Protein AF-A0A0C9TG93-F1 (afdb_monomer)

InterPro domains:
  IPR046521 Protein of unknown function DUF6698 [PF20414] (61-147)

Structure (mmCIF, N/CA/C/O backbone):
data_AF-A0A0C9TG93-F1
#
_entry.id   AF-A0A0C9TG93-F1
#
loop_
_atom_site.group_PDB
_atom_site.id
_atom_site.type_symbol
_atom_site.label_atom_id
_atom_site.label_alt_id
_atom_site.label_comp_id
_atom_site.label_asym_id
_atom_site.label_entity_id
_atom_site.label_seq_id
_atom_site.pdbx_PDB_ins_code
_atom_site.Cartn_x
_atom_site.Cartn_y
_atom_site.Cartn_z
_atom_site.occupancy
_atom_site.B_iso_or_equiv
_atom_site.auth_seq_id
_atom_site.auth_comp_id
_atom_site.auth_asym_id
_atom_site.auth_atom_id
_atom_site.pdbx_PDB_model_num
ATOM 1 N N . PHE A 1 1 ? -18.442 17.884 7.152 1.00 35.19 1 PHE A N 1
ATOM 2 C CA . PHE A 1 1 ? -18.216 16.438 6.933 1.00 35.19 1 PHE A CA 1
ATOM 3 C C . PHE A 1 1 ? -17.082 16.178 5.933 1.00 35.19 1 PHE A C 1
ATOM 5 O O . PHE A 1 1 ? -16.094 15.572 6.327 1.00 35.19 1 PHE A O 1
ATOM 12 N N . ASN A 1 2 ? -17.144 16.711 4.703 1.00 36.78 2 ASN A N 1
ATOM 13 C CA . ASN A 1 2 ? -16.094 16.512 3.683 1.00 36.78 2 ASN A CA 1
ATOM 14 C C . ASN A 1 2 ? -14.692 16.977 4.119 1.00 36.78 2 ASN A C 1
ATOM 16 O O . ASN A 1 2 ? -13.732 16.240 3.947 1.00 36.78 2 ASN A O 1
ATOM 20 N N . GLN A 1 3 ? -14.568 18.139 4.769 1.00 36.69 3 GLN A N 1
ATOM 21 C CA . GLN A 1 3 ? -13.265 18.643 5.225 1.00 36.69 3 GLN A CA 1
ATOM 22 C C . GLN A 1 3 ? -12.633 17.761 6.318 1.00 36.69 3 GLN A C 1
ATOM 24 O O . GLN A 1 3 ? -11.463 17.415 6.225 1.00 36.69 3 GLN A O 1
ATOM 29 N N . ALA A 1 4 ? -13.422 17.313 7.301 1.00 36.19 4 ALA A N 1
ATOM 30 C CA . ALA A 1 4 ? -12.947 16.432 8.371 1.00 36.19 4 ALA A CA 1
ATOM 31 C C . ALA A 1 4 ? -12.520 15.045 7.852 1.00 36.19 4 ALA A C 1
ATOM 33 O O . ALA A 1 4 ? -11.539 14.484 8.333 1.00 36.19 4 ALA A O 1
ATOM 34 N N . SER A 1 5 ? -13.225 14.509 6.847 1.00 51.47 5 SER A N 1
ATOM 35 C CA . SER A 1 5 ? -12.868 13.243 6.193 1.00 51.47 5 SER A CA 1
ATOM 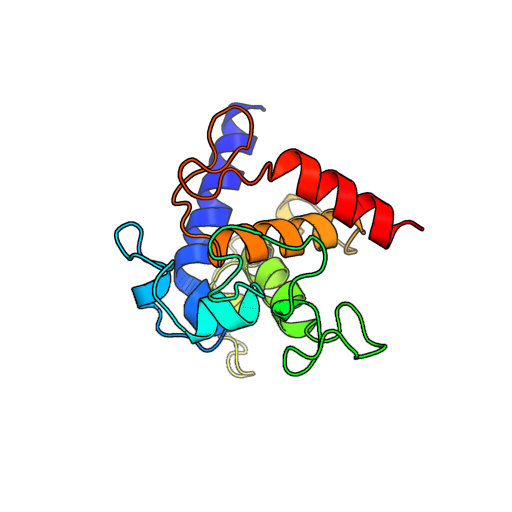36 C C . SER A 1 5 ? -11.566 13.360 5.389 1.00 51.47 5 SER A C 1
ATOM 38 O O . SER A 1 5 ? -10.692 12.500 5.509 1.00 51.47 5 SER A O 1
ATOM 40 N N . THR A 1 6 ? -11.383 14.458 4.647 1.00 59.22 6 THR A N 1
ATOM 41 C CA . THR A 1 6 ? -10.137 14.741 3.917 1.00 59.22 6 THR A CA 1
ATOM 42 C C . THR A 1 6 ? -8.954 14.941 4.866 1.00 59.22 6 THR A C 1
ATOM 44 O O . THR A 1 6 ? -7.895 14.356 4.646 1.00 59.22 6 THR A O 1
ATOM 47 N N . SER A 1 7 ? -9.135 15.693 5.957 1.00 58.53 7 SER A N 1
ATOM 48 C CA . SER A 1 7 ? -8.095 15.886 6.975 1.00 58.53 7 SER A CA 1
ATOM 49 C C . SER A 1 7 ? -7.714 14.575 7.665 1.00 58.53 7 SER A C 1
ATOM 51 O O . SER A 1 7 ? 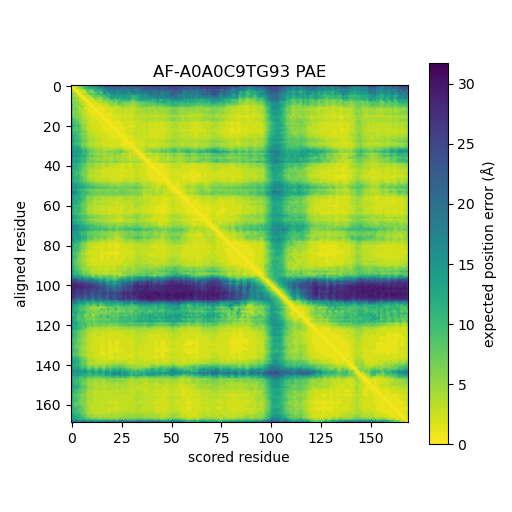-6.530 14.283 7.783 1.00 58.53 7 SER A O 1
ATOM 53 N N . ALA A 1 8 ? -8.688 13.739 8.045 1.00 62.06 8 ALA A N 1
ATOM 54 C CA . ALA A 1 8 ? -8.413 12.432 8.645 1.00 62.06 8 ALA A CA 1
ATOM 55 C C . ALA A 1 8 ? -7.649 11.500 7.687 1.00 62.06 8 ALA A C 1
ATOM 57 O O . ALA A 1 8 ? -6.714 10.821 8.104 1.00 62.06 8 ALA A O 1
ATOM 58 N N . ARG A 1 9 ? -7.996 11.504 6.392 1.00 73.69 9 ARG A N 1
ATOM 59 C CA . ARG A 1 9 ? -7.271 10.740 5.366 1.00 73.69 9 ARG A CA 1
ATOM 60 C C . ARG A 1 9 ? -5.811 11.186 5.252 1.00 73.69 9 ARG A C 1
ATOM 62 O O . ARG A 1 9 ? -4.933 10.330 5.209 1.00 73.69 9 ARG A O 1
ATOM 69 N N . ALA A 1 10 ? -5.554 12.494 5.222 1.00 77.19 10 ALA A N 1
ATOM 70 C CA . ALA A 1 10 ? -4.195 13.032 5.175 1.00 77.19 10 ALA A CA 1
ATOM 71 C C . ALA A 1 10 ? -3.393 12.654 6.433 1.00 77.19 10 ALA A C 1
ATOM 73 O O . ALA A 1 10 ? -2.261 12.190 6.327 1.00 77.19 10 ALA A O 1
ATOM 74 N N . THR A 1 11 ? -4.002 12.751 7.620 1.00 81.50 11 THR A N 1
ATOM 75 C CA . THR A 1 11 ? -3.367 12.335 8.882 1.00 81.50 11 THR A CA 1
ATOM 76 C C . THR A 1 11 ? -3.001 10.850 8.890 1.00 81.50 11 THR A C 1
ATOM 78 O O . THR A 1 11 ? -1.908 10.494 9.331 1.00 81.50 11 THR A O 1
ATOM 81 N N . ILE A 1 12 ? -3.883 9.980 8.388 1.00 85.50 12 ILE A N 1
ATOM 82 C CA . ILE A 1 12 ? -3.618 8.537 8.299 1.00 85.50 12 ILE A CA 1
ATOM 83 C C . ILE A 1 12 ? -2.464 8.248 7.338 1.00 85.50 12 ILE A C 1
ATOM 85 O O . ILE A 1 12 ? -1.590 7.457 7.674 1.00 85.50 12 ILE A O 1
ATOM 89 N N . LEU A 1 13 ? -2.430 8.888 6.167 1.00 84.88 13 LEU A N 1
ATOM 90 C CA . LEU A 1 13 ? -1.343 8.686 5.207 1.00 84.88 13 LEU A CA 1
ATOM 91 C C . LEU A 1 13 ? 0.001 9.163 5.764 1.00 84.88 13 LEU A C 1
ATOM 93 O O . LEU A 1 13 ? 0.965 8.409 5.696 1.00 84.88 13 LEU A O 1
ATOM 97 N N . ASN A 1 14 ? 0.054 10.335 6.402 1.00 85.19 14 ASN A N 1
ATOM 98 C CA . ASN A 1 14 ? 1.276 10.819 7.055 1.00 85.19 14 ASN A CA 1
ATOM 99 C C . ASN A 1 14 ? 1.744 9.860 8.157 1.00 85.19 14 ASN A C 1
ATOM 101 O O . ASN A 1 14 ? 2.912 9.501 8.214 1.00 85.19 14 ASN A O 1
ATOM 105 N N . THR A 1 15 ? 0.812 9.361 8.974 1.00 86.31 15 THR A N 1
ATOM 106 C CA . THR A 1 15 ? 1.120 8.346 9.994 1.00 86.31 15 THR A CA 1
ATOM 107 C C . THR A 1 15 ? 1.740 7.093 9.378 1.00 86.31 15 THR A C 1
ATOM 109 O O . THR A 1 15 ? 2.617 6.477 9.977 1.00 86.31 15 THR A O 1
ATOM 112 N N . LEU A 1 16 ? 1.261 6.687 8.201 1.00 89.88 16 LEU A N 1
ATOM 113 C CA . LEU A 1 16 ? 1.768 5.516 7.499 1.00 89.88 16 LEU A CA 1
ATOM 114 C C . LEU A 1 16 ? 3.151 5.757 6.889 1.00 89.88 16 LEU A C 1
ATOM 116 O O . LEU A 1 16 ? 3.960 4.837 6.959 1.00 89.88 16 LEU A O 1
ATOM 120 N N . HIS A 1 17 ? 3.447 6.960 6.380 1.00 88.31 17 HIS A N 1
ATOM 121 C CA . HIS A 1 17 ? 4.798 7.330 5.931 1.00 88.31 17 HIS A CA 1
ATOM 122 C C . HIS A 1 17 ? 5.838 7.058 7.027 1.00 88.31 17 HIS A C 1
ATOM 124 O O . HIS A 1 17 ? 6.811 6.349 6.776 1.00 88.31 17 HIS A O 1
ATOM 130 N N . ASP A 1 18 ? 5.566 7.485 8.263 1.00 87.50 18 ASP A N 1
ATOM 131 C CA . ASP A 1 18 ? 6.498 7.351 9.395 1.00 87.50 18 ASP A CA 1
ATOM 132 C C . ASP A 1 18 ? 6.808 5.896 9.791 1.00 87.50 18 ASP A C 1
ATOM 134 O O . ASP A 1 18 ? 7.811 5.610 10.452 1.00 87.50 18 ASP A O 1
ATOM 138 N N . VAL A 1 19 ? 5.925 4.952 9.450 1.00 91.56 19 VAL A N 1
ATOM 139 C CA . VAL A 1 19 ? 6.043 3.551 9.884 1.00 91.56 19 VAL A CA 1
ATOM 140 C C . VAL A 1 19 ? 6.240 2.566 8.743 1.00 91.56 19 VAL A C 1
ATOM 142 O O . VAL A 1 19 ? 6.501 1.395 9.021 1.00 91.56 19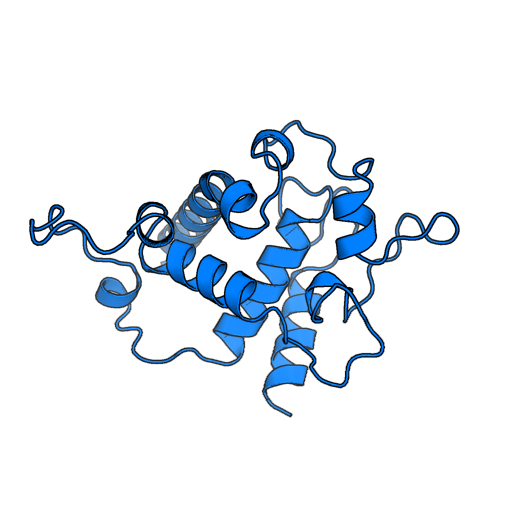 VAL A O 1
ATOM 145 N N . MET A 1 20 ? 6.146 2.994 7.482 1.00 91.88 20 MET A N 1
ATOM 146 C CA . MET A 1 20 ? 6.120 2.066 6.352 1.00 91.88 20 MET A CA 1
ATOM 147 C C . MET A 1 20 ? 7.417 1.264 6.220 1.00 91.88 20 MET A C 1
ATOM 149 O O . MET A 1 20 ? 7.357 0.047 6.045 1.00 91.88 20 MET A O 1
ATOM 153 N N . GLY A 1 21 ? 8.574 1.898 6.439 1.00 93.06 21 GLY A N 1
ATOM 154 C CA . GLY A 1 21 ? 9.862 1.194 6.481 1.00 93.06 21 GLY A CA 1
ATOM 155 C C . GLY A 1 21 ? 9.875 0.061 7.510 1.00 93.06 21 GLY A C 1
ATOM 156 O O . GLY A 1 21 ? 10.251 -1.066 7.203 1.00 93.06 21 GLY A O 1
ATOM 157 N N . LYS A 1 22 ? 9.319 0.294 8.707 1.00 92.62 22 LYS A N 1
ATOM 158 C CA . LYS A 1 22 ? 9.197 -0.742 9.751 1.00 92.62 22 LYS A CA 1
ATOM 159 C C . LYS A 1 22 ? 8.192 -1.835 9.389 1.00 92.62 22 LYS A C 1
ATOM 161 O O . LYS A 1 22 ? 8.368 -2.987 9.781 1.00 92.62 22 LYS A O 1
ATOM 166 N N . ILE A 1 23 ? 7.109 -1.483 8.698 1.00 93.62 23 ILE A N 1
ATOM 167 C CA . ILE A 1 23 ? 6.088 -2.445 8.268 1.00 93.62 23 ILE A CA 1
ATOM 168 C C . ILE A 1 23 ? 6.662 -3.401 7.220 1.00 93.62 23 ILE A C 1
ATOM 170 O O . ILE A 1 23 ? 6.409 -4.603 7.318 1.00 93.62 23 ILE A O 1
ATOM 174 N N . LEU A 1 24 ? 7.424 -2.868 6.262 1.00 92.75 24 LEU A N 1
ATOM 175 C CA . LEU A 1 24 ? 7.978 -3.606 5.127 1.00 92.75 24 LEU A CA 1
ATOM 176 C C . LEU A 1 24 ? 9.376 -4.182 5.381 1.00 92.75 24 LEU A C 1
ATOM 178 O O . LEU A 1 24 ? 9.837 -4.989 4.585 1.00 92.75 24 LEU A O 1
ATOM 182 N N . GLY A 1 25 ? 10.036 -3.802 6.478 1.00 92.38 25 GLY A N 1
ATOM 183 C CA . GLY A 1 25 ? 11.422 -4.196 6.742 1.00 92.38 25 GLY A CA 1
ATOM 184 C C . GLY A 1 25 ? 12.421 -3.530 5.791 1.00 92.38 25 GLY A C 1
ATOM 185 O O . GLY A 1 25 ? 13.474 -4.095 5.527 1.00 92.38 25 GLY A O 1
ATOM 186 N N . LEU A 1 26 ? 12.078 -2.349 5.273 1.00 93.06 26 LEU A N 1
ATOM 187 C CA . LEU A 1 26 ? 12.887 -1.564 4.343 1.00 93.06 26 LEU A CA 1
ATOM 188 C C . LEU A 1 26 ? 13.441 -0.308 5.038 1.00 93.06 26 LEU A C 1
ATOM 190 O O . LEU A 1 26 ? 12.847 0.154 6.022 1.00 93.06 26 LEU A O 1
ATOM 194 N N . PRO A 1 27 ? 14.542 0.277 4.533 1.00 91.88 27 PRO A N 1
ATOM 195 C CA . PRO A 1 27 ? 15.025 1.576 4.988 1.00 91.88 27 PRO A CA 1
ATOM 196 C C . PRO A 1 27 ? 13.905 2.623 5.003 1.00 91.88 27 PRO A C 1
ATOM 198 O O . PRO A 1 27 ? 13.155 2.770 4.038 1.00 91.88 27 PRO A O 1
ATOM 201 N N . GLY A 1 28 ? 13.767 3.343 6.121 1.00 88.62 28 GLY A N 1
ATOM 202 C CA . GLY A 1 28 ? 12.722 4.361 6.287 1.00 88.62 28 GLY A CA 1
ATOM 203 C C . GLY A 1 28 ? 12.827 5.492 5.261 1.00 88.62 28 GLY A C 1
ATOM 204 O O . GLY A 1 28 ? 11.800 5.968 4.785 1.00 88.62 28 GLY A O 1
ATOM 205 N N . GLU A 1 29 ? 14.057 5.827 4.862 1.00 89.75 29 GLU A N 1
ATOM 206 C CA . GLU A 1 29 ? 14.388 6.827 3.837 1.00 89.75 29 GLU A CA 1
ATOM 207 C C . GLU A 1 29 ? 13.679 6.571 2.498 1.00 89.75 29 GLU A C 1
ATOM 209 O O . GLU A 1 29 ? 13.337 7.514 1.793 1.00 89.75 29 GLU A O 1
ATOM 214 N N . TYR A 1 30 ? 13.354 5.310 2.174 1.00 90.44 30 TYR A N 1
ATOM 215 C CA . TYR A 1 30 ? 12.644 4.975 0.936 1.00 90.44 30 TYR A CA 1
ATOM 216 C C . TYR A 1 30 ? 11.245 5.594 0.870 1.00 90.44 30 TYR A C 1
ATOM 218 O O . TYR A 1 30 ? 10.692 5.736 -0.217 1.00 90.44 30 TYR A O 1
ATOM 226 N N . PHE A 1 31 ? 10.653 5.945 2.012 1.00 88.06 31 PHE A N 1
ATOM 227 C CA . PHE A 1 31 ? 9.289 6.469 2.109 1.00 88.06 31 PHE A CA 1
ATOM 228 C C . PHE A 1 31 ? 9.243 7.976 2.377 1.00 88.06 31 PHE A C 1
ATOM 230 O O . PHE A 1 31 ? 8.162 8.516 2.626 1.00 88.06 31 PHE A O 1
ATOM 237 N N . GLU A 1 32 ? 10.387 8.656 2.306 1.00 84.38 32 GLU A N 1
ATOM 238 C CA . GLU A 1 32 ? 10.456 10.115 2.321 1.00 84.38 32 GLU A CA 1
ATOM 239 C C . GLU A 1 32 ? 9.927 10.697 1.002 1.00 84.38 32 GLU A C 1
ATOM 241 O O . GLU A 1 32 ? 10.044 10.093 -0.065 1.00 84.38 32 GLU A O 1
ATOM 246 N N . THR A 1 33 ? 9.321 11.885 1.062 1.00 76.12 33 THR A N 1
ATOM 247 C CA . THR A 1 33 ? 8.604 12.496 -0.072 1.00 76.12 33 THR A CA 1
ATOM 248 C C . THR A 1 33 ? 9.479 12.708 -1.310 1.00 76.12 33 THR A C 1
ATOM 250 O O . THR A 1 33 ? 8.978 12.643 -2.428 1.00 76.12 33 THR A O 1
ATOM 253 N N . GLU A 1 34 ? 10.774 12.960 -1.131 1.00 78.31 34 GLU A N 1
ATOM 254 C CA . GLU A 1 34 ? 11.710 13.258 -2.224 1.00 78.31 34 GLU A CA 1
ATOM 255 C C . GLU A 1 34 ? 12.482 12.020 -2.706 1.00 78.31 34 GLU A C 1
ATOM 257 O O . GLU A 1 34 ? 13.241 12.092 -3.674 1.00 78.31 34 GLU A O 1
ATOM 262 N N . TYR A 1 35 ? 12.277 10.864 -2.068 1.00 83.56 35 TYR A N 1
ATOM 263 C CA . TYR A 1 35 ? 13.017 9.656 -2.393 1.00 83.56 35 TYR A CA 1
ATOM 264 C C . TYR A 1 35 ? 12.448 8.950 -3.630 1.00 83.56 35 TYR A C 1
ATOM 266 O O . TYR A 1 35 ? 11.274 8.564 -3.686 1.00 83.56 35 TYR A O 1
ATOM 274 N N . SER A 1 36 ? 13.305 8.705 -4.625 1.00 81.25 36 SER A N 1
ATOM 275 C CA . SER A 1 36 ? 12.927 7.922 -5.803 1.00 81.25 36 SER A CA 1
ATOM 276 C C . SER A 1 36 ? 12.931 6.423 -5.495 1.00 81.25 36 SER A C 1
ATOM 278 O O . SER A 1 36 ? 13.971 5.762 -5.459 1.00 81.25 36 SER A O 1
ATOM 280 N N . ARG A 1 37 ? 11.730 5.870 -5.299 1.00 87.00 37 ARG A N 1
ATOM 281 C CA . ARG A 1 37 ? 11.496 4.431 -5.076 1.00 87.00 37 ARG A CA 1
ATOM 282 C C . ARG A 1 37 ? 11.616 3.583 -6.349 1.00 87.00 37 ARG A C 1
ATOM 284 O O . ARG A 1 37 ? 11.826 2.379 -6.255 1.00 87.00 37 ARG A O 1
ATOM 291 N N . GLU A 1 38 ? 11.506 4.191 -7.535 1.00 84.69 38 GLU A N 1
ATOM 292 C CA . GLU A 1 38 ? 11.443 3.486 -8.834 1.00 84.69 38 GLU A CA 1
ATOM 293 C C . GLU A 1 38 ? 12.716 2.680 -9.153 1.00 84.69 38 GLU A C 1
ATOM 295 O O . GLU A 1 38 ? 12.658 1.665 -9.859 1.00 84.69 38 GLU A O 1
ATOM 300 N N . SER A 1 39 ? 13.863 3.121 -8.631 1.00 83.50 39 SER A N 1
ATOM 301 C CA . SER A 1 39 ? 15.169 2.493 -8.843 1.00 83.50 39 SER A CA 1
ATOM 302 C C . SER A 1 39 ? 15.504 1.394 -7.834 1.00 83.50 39 SER A C 1
ATOM 304 O O . SER A 1 39 ? 16.470 0.668 -8.061 1.00 83.50 39 SER A O 1
ATOM 306 N N . GLN A 1 40 ? 14.734 1.235 -6.752 1.00 91.62 40 GLN A N 1
ATOM 307 C CA . GLN A 1 40 ? 15.084 0.302 -5.679 1.00 91.62 40 GLN A CA 1
ATOM 308 C C . GLN A 1 40 ? 14.778 -1.147 -6.083 1.00 91.62 40 GLN A C 1
ATOM 310 O O . GLN A 1 40 ? 13.606 -1.467 -6.313 1.00 91.62 40 GLN A O 1
ATOM 315 N N . PRO A 1 41 ? 15.783 -2.044 -6.155 1.00 91.50 41 PRO A N 1
ATOM 316 C CA . PRO A 1 41 ? 15.581 -3.422 -6.606 1.00 91.50 41 PRO A CA 1
ATOM 317 C C . PRO A 1 41 ? 14.524 -4.171 -5.789 1.00 91.50 41 PRO A C 1
ATOM 319 O O . PRO A 1 41 ? 13.654 -4.821 -6.369 1.00 91.50 41 PRO A O 1
ATOM 322 N N . ASP A 1 42 ? 14.538 -4.003 -4.466 1.00 92.81 42 ASP A N 1
ATOM 323 C CA . ASP A 1 42 ? 13.607 -4.681 -3.559 1.00 92.81 42 ASP A CA 1
ATOM 324 C C . ASP A 1 42 ? 12.161 -4.231 -3.798 1.00 92.81 42 ASP A C 1
ATOM 326 O O . ASP A 1 42 ? 11.250 -5.052 -3.889 1.00 92.81 42 ASP A O 1
ATOM 330 N N . ILE A 1 43 ? 11.94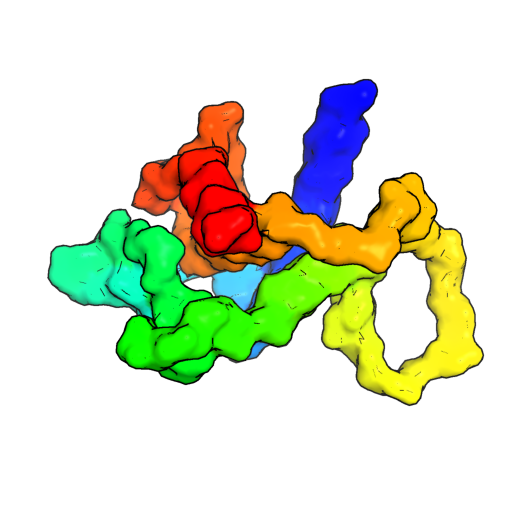1 -2.925 -3.991 1.00 93.81 43 ILE A N 1
ATOM 331 C CA . ILE A 1 43 ? 10.612 -2.367 -4.287 1.00 93.81 43 ILE A CA 1
ATOM 332 C C . ILE A 1 43 ? 10.122 -2.844 -5.658 1.00 93.81 43 ILE A C 1
ATOM 334 O O . ILE A 1 43 ? 8.957 -3.220 -5.810 1.00 93.81 43 ILE A O 1
ATOM 338 N N . ARG A 1 44 ? 11.008 -2.878 -6.660 1.00 93.88 44 ARG A N 1
ATOM 339 C CA . ARG A 1 44 ? 10.681 -3.393 -7.997 1.00 93.88 44 ARG A CA 1
ATOM 340 C C . ARG A 1 44 ? 10.282 -4.865 -7.941 1.00 93.88 44 ARG A C 1
ATOM 342 O O . ARG A 1 44 ? 9.283 -5.231 -8.558 1.00 93.88 44 ARG A O 1
ATOM 349 N N . ALA A 1 45 ? 10.997 -5.680 -7.164 1.00 94.00 45 ALA A N 1
ATOM 350 C CA . ALA A 1 45 ? 10.659 -7.082 -6.940 1.00 94.00 45 ALA A CA 1
ATOM 351 C C . ALA A 1 45 ? 9.295 -7.229 -6.248 1.00 94.00 45 ALA A C 1
ATOM 353 O O . ALA A 1 45 ? 8.445 -7.979 -6.723 1.00 94.00 45 ALA A O 1
ATOM 354 N N . MET A 1 46 ? 9.031 -6.444 -5.197 1.00 95.62 46 MET A N 1
ATOM 355 C CA . MET A 1 46 ? 7.736 -6.425 -4.504 1.00 95.62 46 MET A CA 1
ATOM 356 C C . MET A 1 46 ? 6.571 -6.060 -5.431 1.00 95.62 46 MET A C 1
ATOM 358 O O . MET A 1 46 ? 5.471 -6.591 -5.271 1.00 95.62 46 MET A O 1
ATOM 362 N N . LEU A 1 47 ? 6.801 -5.176 -6.406 1.00 94.94 47 LEU A N 1
ATOM 363 C CA . LEU A 1 47 ? 5.808 -4.752 -7.395 1.00 94.94 47 LEU A CA 1
ATOM 364 C C . LEU A 1 47 ? 5.715 -5.662 -8.626 1.00 94.94 47 LEU A C 1
ATOM 366 O O . LEU A 1 47 ? 4.756 -5.539 -9.385 1.00 94.94 47 LEU A O 1
ATOM 370 N N . GLY A 1 48 ? 6.662 -6.582 -8.828 1.00 93.56 48 GLY A N 1
ATOM 371 C CA . GLY A 1 48 ? 6.717 -7.430 -10.023 1.00 93.56 48 GLY A CA 1
ATOM 372 C C . GLY A 1 48 ? 7.136 -6.666 -11.279 1.00 93.56 48 GLY A C 1
ATOM 373 O O . GLY A 1 48 ? 6.755 -7.038 -12.386 1.00 93.56 48 GLY A O 1
ATOM 374 N N . ILE A 1 49 ? 7.895 -5.583 -11.107 1.00 92.62 49 ILE A N 1
ATOM 375 C CA . ILE A 1 49 ? 8.413 -4.773 -12.205 1.00 92.62 49 ILE A CA 1
ATOM 376 C C . ILE A 1 49 ? 9.661 -5.451 -12.769 1.00 92.62 49 ILE A C 1
ATOM 378 O O . ILE A 1 49 ? 10.663 -5.612 -12.071 1.00 92.62 49 ILE A O 1
ATOM 382 N N . THR A 1 50 ? 9.631 -5.784 -14.057 1.00 88.44 50 THR A N 1
ATOM 383 C CA . THR A 1 50 ? 10.778 -6.367 -14.765 1.00 88.44 50 THR A CA 1
ATOM 384 C C . THR A 1 50 ? 11.520 -5.315 -15.590 1.00 88.44 50 THR A C 1
ATOM 386 O O . THR A 1 50 ? 11.066 -4.179 -15.746 1.00 88.44 50 THR A O 1
ATOM 389 N N . ILE A 1 51 ? 12.696 -5.675 -16.108 1.00 86.62 51 ILE A N 1
ATOM 390 C CA . ILE A 1 51 ? 13.458 -4.821 -17.037 1.00 86.62 51 ILE A CA 1
ATOM 391 C C . ILE A 1 51 ? 12.671 -4.614 -18.340 1.00 86.62 51 ILE A C 1
ATOM 393 O O . ILE A 1 51 ? 12.666 -3.519 -18.890 1.00 86.62 51 ILE A O 1
ATOM 397 N N . GLU A 1 52 ? 11.963 -5.649 -18.791 1.00 87.25 52 GLU A N 1
ATOM 398 C CA . GLU A 1 52 ? 11.131 -5.632 -20.000 1.00 87.25 52 GLU A CA 1
ATOM 399 C C . GLU A 1 52 ? 9.882 -4.757 -19.835 1.00 87.25 52 GLU A C 1
ATOM 401 O O . GLU A 1 52 ? 9.444 -4.102 -20.778 1.00 87.25 52 GLU A O 1
ATOM 406 N N . HIS A 1 53 ? 9.324 -4.717 -18.622 1.00 86.69 53 HIS A N 1
ATOM 407 C CA . HIS A 1 53 ? 8.075 -4.023 -18.319 1.00 86.69 53 HIS A CA 1
ATOM 408 C C . HIS A 1 53 ? 8.244 -3.060 -17.130 1.00 86.69 53 HIS A C 1
ATOM 410 O O . HIS A 1 53 ? 7.606 -3.232 -16.088 1.00 86.69 53 HIS A O 1
ATOM 416 N N . PRO A 1 54 ? 9.075 -2.006 -17.264 1.00 85.12 54 PRO A N 1
ATOM 417 C CA . PRO A 1 54 ? 9.516 -1.175 -16.141 1.00 85.12 54 PRO A CA 1
ATOM 418 C C . PRO A 1 54 ? 8.407 -0.316 -15.516 1.00 85.12 54 PRO A C 1
ATOM 420 O O . PRO A 1 54 ? 8.609 0.251 -14.446 1.00 85.12 54 PRO A O 1
ATOM 423 N N . ARG A 1 55 ? 7.250 -0.195 -16.180 1.00 85.62 55 ARG A N 1
ATOM 424 C CA . ARG A 1 55 ? 6.102 0.623 -15.750 1.00 85.62 55 ARG A CA 1
ATOM 425 C C . ARG A 1 55 ? 4.781 -0.143 -15.758 1.00 85.62 55 ARG A C 1
ATOM 427 O O . ARG A 1 55 ? 3.712 0.464 -15.766 1.00 85.62 55 ARG A O 1
ATOM 434 N N . THR A 1 56 ? 4.847 -1.470 -15.762 1.00 89.94 56 THR A N 1
ATOM 435 C CA . THR A 1 56 ? 3.656 -2.313 -15.685 1.00 89.94 56 THR A CA 1
ATOM 436 C C . THR A 1 56 ? 3.470 -2.778 -14.253 1.00 89.94 56 THR A C 1
ATOM 438 O O . THR A 1 56 ? 4.305 -3.485 -13.702 1.00 89.94 56 THR A O 1
ATOM 441 N N . TYR A 1 57 ? 2.344 -2.386 -13.663 1.00 92.38 57 TYR A N 1
ATOM 442 C CA . TYR A 1 57 ? 1.980 -2.736 -12.295 1.00 92.38 57 TYR A CA 1
ATOM 443 C C . TYR A 1 57 ? 0.881 -3.807 -12.339 1.00 92.38 57 TYR A C 1
ATOM 445 O O . TYR A 1 57 ? -0.270 -3.482 -12.663 1.00 92.38 57 TYR A O 1
ATOM 453 N N . PRO A 1 58 ? 1.190 -5.088 -12.082 1.00 93.75 58 PRO A N 1
ATOM 454 C CA . PRO A 1 58 ? 0.187 -6.146 -12.066 1.00 93.75 58 PRO A CA 1
ATOM 455 C C . PRO A 1 58 ? -0.858 -5.903 -10.970 1.00 93.75 58 PRO A C 1
ATOM 457 O O . PRO A 1 58 ? -0.572 -5.318 -9.927 1.00 93.75 58 PRO A O 1
ATOM 460 N N . LEU A 1 59 ? -2.094 -6.362 -11.203 1.00 93.81 59 LEU A N 1
ATOM 461 C CA . LEU A 1 59 ? -3.144 -6.298 -10.179 1.00 93.81 59 LEU A CA 1
ATOM 462 C C . LEU A 1 59 ? -2.760 -7.131 -8.952 1.00 93.81 59 LEU A C 1
ATOM 464 O O . LEU A 1 59 ? -2.913 -6.681 -7.826 1.00 93.81 59 LEU A O 1
ATOM 468 N N . LEU A 1 60 ? -2.255 -8.342 -9.175 1.00 94.00 60 LEU A N 1
ATOM 469 C CA . LEU A 1 60 ? -1.770 -9.218 -8.117 1.00 94.00 60 LEU A CA 1
ATOM 470 C C . LEU A 1 60 ? -0.245 -9.144 -8.078 1.00 94.00 60 LEU A C 1
ATOM 472 O O . LEU A 1 60 ? 0.438 -9.995 -8.641 1.00 94.00 60 LEU A O 1
ATOM 476 N N . PHE A 1 61 ? 0.277 -8.078 -7.477 1.00 95.00 61 PHE A N 1
ATOM 477 C CA . PHE A 1 61 ? 1.717 -7.859 -7.365 1.00 95.00 61 PHE A CA 1
ATOM 478 C C . PHE A 1 61 ? 2.361 -8.805 -6.330 1.00 95.00 61 PHE A C 1
ATOM 480 O O . PHE A 1 61 ? 1.690 -9.190 -5.365 1.00 95.00 61 PHE A O 1
ATOM 487 N N . PRO A 1 62 ? 3.643 -9.186 -6.505 1.00 95.94 62 PRO A N 1
ATOM 488 C CA . PRO A 1 62 ? 4.330 -10.190 -5.687 1.00 95.94 62 PRO A CA 1
ATOM 489 C C . PRO A 1 62 ? 4.221 -9.995 -4.176 1.00 95.94 62 PRO A C 1
ATOM 491 O O . PRO A 1 62 ? 4.047 -10.969 -3.456 1.00 95.94 62 PRO A O 1
ATOM 494 N N . MET A 1 63 ? 4.224 -8.755 -3.677 1.00 95.25 63 MET A N 1
ATOM 495 C CA . MET A 1 63 ? 4.108 -8.475 -2.237 1.00 95.25 63 MET A CA 1
ATOM 496 C C . MET A 1 63 ? 2.825 -9.026 -1.589 1.00 95.25 63 MET A C 1
ATOM 498 O O . MET A 1 63 ? 2.754 -9.159 -0.366 1.00 95.25 63 MET A O 1
ATOM 502 N N . LEU A 1 64 ? 1.804 -9.365 -2.378 1.00 94.25 64 LEU A N 1
ATOM 503 C CA . LEU A 1 64 ? 0.589 -10.012 -1.883 1.00 94.25 64 LEU A CA 1
ATOM 504 C C . LEU A 1 64 ? 0.778 -11.504 -1.581 1.00 94.25 64 LEU A C 1
ATOM 506 O O . LEU A 1 64 ? -0.090 -12.097 -0.943 1.00 94.25 64 LEU A O 1
ATOM 510 N N . TYR A 1 65 ? 1.889 -12.106 -1.992 1.00 94.38 65 TYR A N 1
ATOM 511 C CA . TYR A 1 65 ? 2.173 -13.527 -1.845 1.00 94.38 65 TYR A CA 1
ATOM 512 C C . TYR A 1 65 ? 3.342 -13.771 -0.886 1.00 94.38 65 TYR A C 1
ATOM 514 O O . TYR A 1 65 ? 4.275 -12.964 -0.849 1.00 94.38 65 TYR A O 1
ATOM 522 N N . PRO A 1 66 ? 3.328 -14.885 -0.130 1.00 91.38 66 PRO A N 1
ATOM 523 C CA . PRO A 1 66 ? 4.481 -15.317 0.653 1.00 91.38 66 PRO A CA 1
ATOM 524 C C . PRO A 1 66 ? 5.745 -15.323 -0.196 1.00 91.38 66 PRO A C 1
ATOM 526 O O . PRO A 1 66 ? 5.707 -15.791 -1.332 1.00 91.38 66 PRO A O 1
ATOM 529 N N . ASP A 1 67 ? 6.831 -14.783 0.353 1.00 90.19 67 ASP A N 1
ATOM 530 C CA . ASP A 1 67 ? 8.161 -14.815 -0.268 1.00 90.19 67 ASP A CA 1
ATOM 531 C C . ASP A 1 67 ? 8.214 -14.217 -1.688 1.00 90.19 67 ASP A C 1
ATOM 533 O O . ASP A 1 67 ? 9.122 -14.511 -2.459 1.00 90.19 67 ASP A O 1
ATOM 537 N N . LEU A 1 68 ? 7.242 -13.359 -2.031 1.00 92.31 68 LEU A N 1
ATOM 538 C CA . LEU A 1 68 ? 7.060 -12.769 -3.362 1.00 92.31 68 LEU A CA 1
ATOM 539 C C . LEU A 1 68 ? 6.760 -13.801 -4.471 1.00 92.31 68 LEU A C 1
ATOM 541 O O . LEU A 1 68 ? 6.833 -13.479 -5.658 1.00 92.31 68 LEU A O 1
ATOM 545 N N . ASP A 1 69 ? 6.373 -15.026 -4.107 1.00 91.62 69 ASP A N 1
ATOM 546 C CA . ASP A 1 69 ? 6.076 -16.099 -5.053 1.00 91.62 69 ASP A CA 1
ATOM 547 C C . ASP A 1 69 ? 4.633 -16.020 -5.573 1.00 91.62 69 ASP A C 1
ATOM 549 O O . ASP A 1 69 ? 3.684 -16.493 -4.944 1.00 91.62 69 ASP A O 1
ATOM 553 N N . VAL A 1 70 ? 4.468 -15.467 -6.777 1.00 88.25 70 VAL A N 1
ATOM 554 C CA . VAL A 1 70 ? 3.170 -15.371 -7.470 1.00 88.25 70 VAL A CA 1
ATOM 555 C C . VAL A 1 70 ? 2.594 -16.755 -7.830 1.00 88.25 70 VAL A C 1
ATOM 557 O O . VAL A 1 70 ? 1.392 -16.876 -8.060 1.00 88.25 70 VAL A O 1
ATOM 560 N N . GLY A 1 71 ? 3.411 -17.817 -7.843 1.00 86.19 71 GLY A N 1
ATOM 561 C CA . GLY A 1 71 ? 2.960 -19.202 -8.012 1.00 86.19 71 GLY A CA 1
ATOM 562 C C . GLY A 1 71 ? 2.294 -19.796 -6.764 1.00 86.19 71 GLY A C 1
ATOM 563 O O . GLY A 1 71 ? 1.646 -20.847 -6.838 1.00 86.19 71 GLY A O 1
ATOM 564 N N . SER A 1 72 ? 2.406 -19.125 -5.616 1.00 87.50 72 SER A N 1
ATOM 565 C CA . SER A 1 72 ? 1.826 -19.576 -4.358 1.00 87.50 72 SER A CA 1
ATOM 566 C C . SER A 1 72 ? 0.298 -19.580 -4.403 1.00 87.50 72 SER A C 1
ATOM 568 O O . SER A 1 72 ? -0.354 -18.591 -4.736 1.00 87.50 72 SER A O 1
ATOM 570 N N . LYS A 1 73 ? -0.311 -20.676 -3.933 1.00 86.00 73 LYS A N 1
ATOM 571 C CA . LYS A 1 73 ? -1.776 -20.775 -3.762 1.00 86.00 73 LYS A CA 1
ATOM 572 C C . LYS A 1 73 ? -2.320 -19.857 -2.657 1.00 86.00 73 LYS A C 1
ATOM 574 O O . LYS A 1 73 ? -3.531 -19.786 -2.464 1.00 86.00 73 LYS A O 1
ATOM 579 N N . LYS A 1 74 ? -1.444 -19.190 -1.897 1.00 87.06 74 LYS A N 1
ATOM 580 C CA . LYS A 1 74 ? -1.795 -18.335 -0.756 1.00 87.06 74 LYS A CA 1
ATOM 581 C C . LYS A 1 74 ? -1.772 -16.861 -1.155 1.00 87.06 74 LYS A C 1
ATOM 583 O O . LYS A 1 74 ? -0.914 -16.104 -0.701 1.00 87.06 74 LYS A O 1
ATOM 588 N N . LEU A 1 75 ? -2.735 -16.445 -1.975 1.00 85.75 75 LEU A N 1
ATOM 589 C CA . LEU A 1 75 ? -2.978 -15.021 -2.206 1.00 85.75 75 LEU A CA 1
ATOM 590 C C . LEU A 1 75 ? -3.289 -14.328 -0.863 1.00 85.75 75 LEU A C 1
ATOM 592 O O . LEU A 1 75 ? -4.054 -14.848 -0.055 1.00 85.75 75 LEU A O 1
ATOM 596 N N . PHE A 1 76 ? -2.672 -13.169 -0.624 1.00 86.31 76 PHE A N 1
ATOM 597 C CA . PHE A 1 76 ? -2.660 -12.448 0.660 1.00 86.31 76 PHE A CA 1
ATOM 598 C C . PHE A 1 76 ? -1.922 -13.168 1.796 1.00 86.31 76 PHE A C 1
ATOM 600 O O . PHE A 1 76 ? -2.141 -12.867 2.968 1.00 86.31 76 PHE A O 1
ATOM 607 N N . GLY A 1 77 ? -1.013 -14.093 1.477 1.00 82.88 77 GLY A N 1
ATOM 608 C CA . GLY A 1 77 ? -0.234 -14.810 2.484 1.00 82.88 77 GLY A CA 1
ATOM 609 C C . GLY A 1 77 ? 0.719 -13.921 3.298 1.00 82.88 77 GLY A C 1
ATOM 610 O O . GLY A 1 77 ? 1.012 -14.267 4.439 1.00 82.88 77 GLY A O 1
ATOM 611 N N . ASN A 1 78 ? 1.083 -12.732 2.796 1.00 86.25 78 ASN A N 1
ATOM 612 C CA . ASN A 1 78 ? 1.754 -11.663 3.560 1.00 86.25 78 ASN A CA 1
ATOM 613 C C . ASN A 1 78 ? 0.763 -10.808 4.378 1.00 86.25 78 ASN A C 1
ATOM 615 O O . ASN A 1 78 ? 0.867 -9.578 4.455 1.00 86.25 78 ASN A O 1
ATOM 619 N N . TRP A 1 79 ? -0.236 -11.448 4.987 1.00 89.56 79 TRP A N 1
ATOM 620 C CA . TRP A 1 79 ? -1.331 -10.778 5.694 1.00 89.56 79 TRP A CA 1
ATOM 621 C C . TRP A 1 79 ? -0.845 -9.871 6.834 1.00 89.56 79 TRP A C 1
ATOM 623 O O . TRP A 1 79 ? -1.506 -8.883 7.153 1.00 89.56 79 TRP A O 1
ATOM 633 N N . GLN A 1 80 ? 0.317 -10.160 7.434 1.00 92.12 80 GLN A N 1
ATOM 634 C CA . GLN A 1 80 ? 0.893 -9.378 8.528 1.00 92.12 80 GLN A CA 1
ATOM 635 C C . GLN A 1 80 ? 1.192 -7.938 8.103 1.00 92.12 80 GLN A C 1
ATOM 637 O O . GLN A 1 80 ? 1.029 -7.023 8.908 1.00 92.12 80 GLN A O 1
ATOM 642 N N . VAL A 1 81 ? 1.599 -7.718 6.849 1.00 93.81 81 VAL A N 1
ATOM 643 C CA . VAL A 1 81 ? 1.849 -6.374 6.307 1.00 93.81 81 VAL A CA 1
ATOM 644 C C . VAL A 1 81 ? 0.540 -5.595 6.233 1.00 93.81 81 VAL A C 1
ATOM 646 O O . VAL A 1 81 ? 0.444 -4.495 6.775 1.00 93.81 81 VAL A O 1
ATOM 649 N N . LEU A 1 82 ? -0.504 -6.200 5.662 1.00 93.75 82 LEU A N 1
ATOM 650 C CA . LEU A 1 82 ? -1.833 -5.589 5.567 1.00 93.75 82 LEU A CA 1
ATOM 651 C C . LEU A 1 82 ? -2.427 -5.311 6.957 1.00 93.75 82 LEU A C 1
ATOM 653 O O . LEU A 1 82 ? -2.966 -4.232 7.204 1.00 93.75 82 LEU A O 1
ATOM 657 N N . ALA A 1 83 ? -2.271 -6.251 7.891 1.00 91.56 83 ALA A N 1
ATOM 658 C CA . ALA A 1 83 ? -2.711 -6.098 9.271 1.00 91.56 83 ALA A CA 1
ATOM 659 C C . ALA A 1 83 ? -1.968 -4.963 9.986 1.00 91.56 83 ALA A C 1
ATOM 661 O O . ALA A 1 83 ? -2.598 -4.181 10.692 1.00 91.56 83 ALA A O 1
ATOM 662 N N . LYS A 1 84 ? -0.651 -4.823 9.784 1.00 93.44 84 LYS A N 1
ATOM 663 C CA . LYS A 1 84 ? 0.134 -3.710 10.337 1.00 93.44 84 LYS A CA 1
ATOM 664 C C . LYS A 1 84 ? -0.276 -2.365 9.732 1.00 93.44 84 LYS A C 1
ATOM 666 O O . LYS A 1 84 ? -0.425 -1.413 10.487 1.00 93.44 84 LYS A O 1
ATOM 671 N N . ILE A 1 85 ? -0.539 -2.282 8.425 1.00 93.25 85 ILE A N 1
ATOM 672 C CA . ILE A 1 85 ? -1.065 -1.055 7.792 1.00 93.25 85 ILE A CA 1
ATOM 673 C C . ILE A 1 85 ? -2.388 -0.651 8.449 1.00 93.25 85 ILE A C 1
ATOM 675 O O . ILE A 1 85 ? -2.546 0.486 8.889 1.00 93.25 85 ILE A O 1
ATOM 679 N N . LEU A 1 86 ? -3.321 -1.596 8.590 1.00 91.56 86 LEU A N 1
ATOM 680 C CA . LEU A 1 86 ? -4.607 -1.350 9.247 1.00 91.56 86 LEU A CA 1
ATOM 681 C C . LEU A 1 86 ? -4.440 -0.977 10.721 1.00 91.56 86 LEU A C 1
ATOM 683 O O . LEU A 1 86 ? -5.105 -0.063 11.206 1.00 91.56 86 LEU A O 1
ATOM 687 N N . LYS A 1 87 ? -3.532 -1.645 11.436 1.00 90.12 87 LYS A N 1
ATOM 688 C CA . LYS A 1 87 ? -3.257 -1.367 12.846 1.00 90.12 87 LYS A CA 1
ATOM 689 C C . LYS A 1 87 ? -2.702 0.047 13.027 1.00 90.12 87 LYS A C 1
ATOM 691 O O . LYS A 1 87 ? -3.229 0.792 13.846 1.00 90.12 87 LYS A O 1
ATOM 696 N N . ALA A 1 88 ? -1.723 0.451 12.219 1.00 90.94 88 ALA A N 1
ATOM 697 C CA . ALA A 1 88 ? -1.168 1.802 12.241 1.00 90.94 88 ALA A CA 1
ATOM 698 C C . ALA A 1 88 ? -2.230 2.852 11.898 1.00 90.94 88 ALA A C 1
ATOM 700 O O . ALA A 1 88 ? -2.368 3.849 12.604 1.00 90.94 88 ALA A O 1
ATOM 701 N N . ALA A 1 89 ? -3.026 2.594 10.859 1.00 88.69 89 ALA A N 1
ATOM 702 C CA . ALA A 1 89 ? -4.078 3.499 10.421 1.00 88.69 89 ALA A CA 1
ATOM 703 C C . ALA A 1 89 ? -5.175 3.693 11.474 1.00 88.69 89 ALA A C 1
ATOM 705 O O . ALA A 1 89 ? -5.712 4.787 11.593 1.00 88.69 89 ALA A O 1
ATOM 706 N N . LEU A 1 90 ? -5.518 2.650 12.236 1.00 86.88 90 LEU A N 1
ATOM 707 C CA . LEU A 1 90 ? -6.633 2.685 13.183 1.00 86.88 90 LEU A CA 1
ATOM 708 C C . LEU A 1 90 ? -6.219 3.026 14.621 1.00 86.88 90 LEU A C 1
ATOM 710 O O . LEU A 1 90 ? -6.992 3.652 15.349 1.00 86.88 90 LEU A O 1
ATOM 714 N N . PHE A 1 91 ? -5.026 2.606 15.040 1.00 85.19 91 PHE A N 1
ATOM 715 C CA . PHE A 1 91 ? -4.530 2.723 16.416 1.00 85.19 91 PHE A CA 1
ATOM 716 C C . PHE A 1 91 ? -3.322 3.663 16.546 1.00 85.19 91 PHE A C 1
ATOM 718 O O . PHE A 1 91 ? -2.876 3.921 17.661 1.00 85.19 91 PHE A O 1
ATOM 725 N N . GLY A 1 92 ? -2.809 4.198 15.437 1.00 85.69 92 GLY A N 1
ATOM 726 C CA . GLY A 1 92 ? -1.656 5.095 15.407 1.00 85.69 92 GLY A CA 1
ATOM 727 C C . GLY A 1 92 ? -0.308 4.370 15.277 1.00 85.69 92 GLY A C 1
ATOM 728 O O . GLY A 1 92 ? -0.234 3.142 15.380 1.00 85.69 92 GLY A O 1
ATOM 729 N N . PRO A 1 93 ? 0.791 5.117 15.075 1.00 84.00 93 PRO A N 1
ATOM 730 C CA . PRO A 1 93 ? 2.092 4.562 14.684 1.00 84.00 93 PRO A CA 1
ATOM 731 C C . PRO A 1 93 ? 2.770 3.757 15.804 1.00 84.00 93 PRO A C 1
ATOM 733 O O . PRO A 1 93 ? 3.461 2.769 15.548 1.00 84.00 93 PRO A O 1
ATOM 736 N N . THR A 1 94 ? 2.527 4.119 17.067 1.00 82.88 94 THR A N 1
ATOM 737 C CA . THR A 1 94 ? 3.052 3.410 18.248 1.00 82.88 94 THR A CA 1
ATOM 738 C C . THR A 1 94 ? 2.486 1.996 18.386 1.00 82.88 94 THR A C 1
ATOM 740 O O . THR A 1 94 ? 3.135 1.124 18.961 1.00 82.88 94 THR A O 1
ATOM 743 N N . SER A 1 95 ? 1.321 1.717 17.789 1.00 81.44 95 SER A N 1
ATOM 744 C CA . SER A 1 95 ? 0.692 0.391 17.817 1.00 81.44 95 SER A CA 1
ATOM 745 C C . SER A 1 95 ? 1.506 -0.696 17.098 1.00 81.44 95 SER A C 1
ATOM 747 O O . SER A 1 95 ? 1.311 -1.887 17.358 1.00 81.44 95 SER A O 1
ATOM 749 N N . ILE A 1 96 ? 2.431 -0.301 16.220 1.00 80.75 96 ILE A N 1
ATOM 750 C CA . ILE A 1 96 ? 3.337 -1.201 15.494 1.00 80.75 96 ILE A CA 1
ATOM 751 C C . ILE A 1 96 ? 4.561 -1.578 16.339 1.00 80.75 96 ILE A C 1
ATOM 753 O O . ILE A 1 96 ? 5.166 -2.616 16.096 1.00 80.75 96 ILE A O 1
ATOM 757 N N . GLN A 1 97 ? 4.896 -0.770 17.351 1.00 67.44 97 GLN A N 1
ATOM 758 C CA . GLN A 1 97 ? 6.114 -0.894 18.163 1.00 67.44 97 GLN A CA 1
ATOM 759 C C . GLN A 1 97 ? 5.872 -1.517 19.546 1.00 67.44 97 GLN A C 1
ATOM 761 O O . GLN A 1 97 ? 6.827 -1.793 20.263 1.00 67.44 97 GLN A O 1
ATOM 766 N N . ALA A 1 98 ? 4.614 -1.718 19.950 1.00 57.59 98 ALA A N 1
ATOM 767 C CA . ALA A 1 98 ? 4.283 -2.228 21.277 1.00 57.59 98 ALA A CA 1
ATOM 768 C C . ALA A 1 98 ? 4.659 -3.716 21.430 1.00 57.59 98 ALA A C 1
ATOM 770 O O . ALA A 1 98 ? 3.857 -4.612 21.160 1.00 57.59 98 ALA A O 1
ATOM 771 N N . THR A 1 99 ? 5.880 -3.967 21.897 1.00 47.34 99 THR A N 1
ATOM 772 C CA . THR A 1 99 ? 6.382 -5.279 22.316 1.00 47.34 99 THR A CA 1
ATOM 773 C C . THR A 1 99 ? 6.073 -5.469 23.801 1.00 47.34 99 THR A C 1
ATOM 775 O O . THR A 1 99 ? 6.874 -5.082 24.633 1.00 47.34 99 THR A O 1
ATOM 778 N N . HIS A 1 100 ? 4.888 -5.986 24.145 1.00 42.84 100 HIS A N 1
ATOM 779 C CA . HIS A 1 100 ? 4.525 -6.613 25.439 1.00 42.84 100 HIS A CA 1
ATOM 780 C C . HIS A 1 100 ? 5.002 -6.009 26.790 1.00 42.84 100 HIS A C 1
ATOM 782 O O . HIS A 1 100 ? 4.875 -6.662 27.822 1.00 42.84 100 HIS A O 1
ATOM 788 N N . GLN A 1 101 ? 5.472 -4.765 26.851 1.00 42.91 101 GLN A N 1
ATOM 789 C CA . GLN A 1 101 ? 5.905 -4.111 28.082 1.00 42.91 101 GLN A CA 1
ATOM 790 C C . GLN A 1 101 ? 5.394 -2.682 28.115 1.00 42.91 101 GLN A C 1
ATOM 792 O O . GLN A 1 101 ? 6.039 -1.755 27.638 1.00 42.91 101 GLN A O 1
ATOM 797 N N . SER A 1 102 ? 4.200 -2.511 28.673 1.00 39.69 102 SER A N 1
ATOM 798 C CA . SER A 1 102 ? 3.885 -1.402 29.580 1.00 39.69 102 SER A CA 1
ATOM 799 C C . SER A 1 102 ? 2.423 -1.518 29.997 1.00 39.69 102 SER A C 1
ATOM 801 O O . SER A 1 102 ? 1.513 -1.047 29.323 1.00 39.69 102 SER A O 1
ATOM 803 N N . GLY A 1 103 ? 2.201 -2.102 31.176 1.00 40.19 103 GLY A N 1
ATOM 804 C CA . GLY A 1 103 ? 0.967 -1.945 31.950 1.00 40.19 103 GLY A CA 1
ATOM 805 C C . GLY A 1 103 ? 0.788 -0.521 32.492 1.00 40.19 103 GLY A C 1
ATOM 806 O O . GLY A 1 103 ? 0.252 -0.344 33.578 1.00 40.19 103 GLY A O 1
ATOM 807 N N . HIS A 1 104 ? 1.248 0.496 31.764 1.00 38.12 104 HIS A 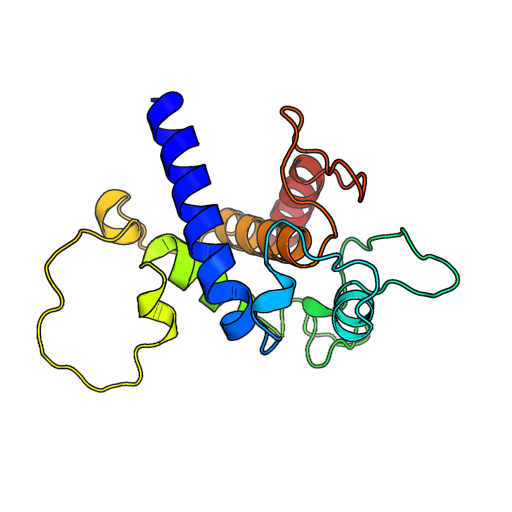N 1
ATOM 808 C CA . HIS A 1 104 ? 1.075 1.890 32.127 1.00 38.12 104 HIS A CA 1
ATOM 809 C C . HIS A 1 104 ? 0.312 2.589 31.011 1.00 38.12 104 HIS A C 1
ATOM 811 O O . HIS A 1 104 ? 0.781 2.710 29.883 1.00 38.12 104 HIS A O 1
ATOM 817 N N . LEU A 1 105 ? -0.904 2.990 31.372 1.00 42.78 105 LEU A N 1
ATOM 818 C CA . LEU A 1 105 ? -1.887 3.725 30.591 1.00 42.78 105 LEU A CA 1
ATOM 819 C C . LEU A 1 105 ? -1.225 4.838 29.767 1.00 42.78 105 LEU A C 1
ATOM 821 O O . LEU A 1 105 ? -1.012 5.947 30.257 1.00 42.78 105 LEU A O 1
ATOM 825 N N . LEU A 1 106 ? -0.932 4.547 28.498 1.00 46.41 106 LEU A N 1
ATOM 826 C CA . LEU A 1 106 ? -0.644 5.580 27.517 1.00 46.41 106 LEU A CA 1
ATOM 827 C C . LEU A 1 106 ? -1.911 6.426 27.391 1.00 46.41 106 LEU A C 1
ATOM 829 O O . LEU A 1 106 ? -2.968 5.952 26.975 1.00 46.41 106 LEU A O 1
ATOM 833 N N . THR A 1 107 ? -1.790 7.655 27.878 1.00 43.84 107 THR A N 1
ATOM 834 C CA . THR A 1 107 ? -2.691 8.796 27.725 1.00 43.84 107 THR A CA 1
ATOM 835 C C . THR A 1 107 ? -3.782 8.595 26.667 1.00 43.84 107 THR A C 1
ATOM 837 O O . THR A 1 107 ? -3.541 8.485 25.468 1.00 43.84 107 THR A O 1
ATOM 840 N N . ARG A 1 108 ? -5.015 8.565 27.181 1.00 53.66 108 ARG A N 1
ATOM 841 C CA . ARG A 1 108 ? -6.334 8.294 26.589 1.00 53.66 108 ARG A CA 1
ATOM 842 C C . ARG A 1 108 ? -6.688 9.138 25.345 1.00 53.66 108 ARG A C 1
ATOM 844 O O . ARG A 1 108 ? -7.715 9.814 25.337 1.00 53.66 108 ARG A O 1
ATOM 851 N N . ARG A 1 109 ? -5.891 9.121 24.272 1.00 57.75 109 ARG A N 1
ATOM 852 C CA . ARG A 1 109 ? -6.374 9.532 22.945 1.00 57.75 109 ARG A CA 1
ATOM 853 C C . ARG A 1 109 ? -7.237 8.404 22.402 1.00 57.75 109 ARG A C 1
ATOM 855 O O . ARG A 1 109 ? -6.770 7.276 22.275 1.00 57.75 109 ARG A O 1
ATOM 862 N N . LYS A 1 110 ? -8.502 8.711 22.102 1.00 64.25 110 LYS A N 1
ATOM 863 C CA . LYS A 1 110 ? -9.382 7.740 21.450 1.00 64.25 110 LYS A CA 1
ATOM 864 C C . LYS A 1 110 ? -8.764 7.359 20.105 1.00 64.25 110 LYS A C 1
ATOM 866 O O . LYS A 1 110 ? -8.460 8.240 19.304 1.00 64.25 110 LYS A O 1
ATOM 871 N N . THR A 1 111 ? -8.561 6.068 19.876 1.00 74.75 111 THR A N 1
ATOM 872 C CA . THR A 1 111 ? -8.100 5.541 18.584 1.00 74.75 111 THR A CA 1
ATOM 873 C C . THR A 1 111 ? -9.195 5.717 17.534 1.00 74.75 111 THR A C 1
ATOM 875 O O . THR A 1 111 ? -10.368 5.847 17.888 1.00 74.75 111 THR A O 1
ATOM 878 N N . TYR A 1 112 ? -8.875 5.679 16.237 1.00 74.56 112 TYR A N 1
ATOM 879 C CA . TYR A 1 112 ? -9.919 5.751 15.208 1.00 74.56 112 TYR A CA 1
ATOM 880 C C . TYR A 1 112 ? -10.902 4.582 15.309 1.00 74.56 112 TYR A C 1
ATOM 882 O O . TYR A 1 112 ? -12.089 4.775 15.076 1.00 74.56 112 TYR A O 1
ATOM 890 N N . THR A 1 113 ? -10.461 3.407 15.768 1.00 71.44 113 THR A N 1
ATOM 891 C CA . THR A 1 113 ? -11.376 2.305 16.113 1.00 71.44 113 THR A CA 1
ATOM 892 C C . THR A 1 113 ? -12.386 2.684 17.190 1.00 71.44 113 THR A C 1
ATOM 894 O O . THR A 1 113 ? -13.560 2.362 17.048 1.00 71.44 113 THR A O 1
ATOM 897 N N . GLN A 1 114 ? -11.973 3.406 18.234 1.00 75.19 114 GLN A N 1
ATOM 898 C CA . GLN A 1 114 ? -12.866 3.868 19.301 1.00 75.19 114 GLN A CA 1
ATOM 899 C C . GLN A 1 114 ? -13.738 5.053 18.869 1.00 75.19 114 GLN A C 1
ATOM 901 O O . GLN A 1 114 ? -14.880 5.158 19.304 1.00 75.19 114 GLN A O 1
ATOM 906 N N . ILE A 1 115 ? -13.214 5.953 18.030 1.00 75.06 115 ILE A N 1
ATOM 907 C CA . ILE A 1 115 ? -13.960 7.109 17.507 1.00 75.06 115 ILE A CA 1
ATOM 908 C C . ILE A 1 115 ? -15.029 6.651 16.509 1.00 75.06 115 ILE A C 1
ATOM 910 O O . ILE A 1 115 ? -16.134 7.184 16.516 1.00 75.06 115 ILE A O 1
ATOM 914 N N . TRP A 1 116 ? -14.708 5.674 15.659 1.00 77.62 116 TRP A N 1
ATOM 915 C CA . TRP A 1 116 ? -15.582 5.196 14.585 1.00 77.62 116 TRP A CA 1
ATOM 916 C C . TRP A 1 116 ? -16.325 3.896 14.919 1.00 77.62 116 TRP A C 1
ATOM 918 O O . TRP A 1 116 ? -17.080 3.409 14.085 1.00 77.62 116 TRP A O 1
ATOM 928 N N . GLY A 1 117 ? -16.125 3.323 16.112 1.00 76.25 117 GLY A N 1
ATOM 929 C CA . GLY A 1 117 ? -16.799 2.094 16.546 1.00 76.25 117 GLY A CA 1
ATOM 930 C C . GLY A 1 117 ? -16.444 0.855 15.714 1.00 76.25 117 GLY A C 1
ATOM 931 O O . GLY A 1 117 ? -17.290 -0.011 15.513 1.00 76.25 117 GLY A O 1
ATOM 932 N N . VAL A 1 118 ? -15.215 0.765 15.196 1.00 77.62 118 VAL A N 1
ATOM 933 C CA . VAL A 1 118 ? -14.787 -0.352 14.335 1.00 77.62 118 VAL A CA 1
ATOM 934 C C . VAL A 1 118 ? -14.538 -1.602 15.181 1.00 77.62 118 VAL A C 1
ATOM 936 O O . VAL A 1 118 ? -13.567 -1.656 15.935 1.00 77.62 118 VAL A O 1
ATOM 939 N N . THR A 1 119 ? -15.387 -2.619 15.020 1.00 77.88 119 THR A N 1
ATOM 940 C CA . THR A 1 119 ? -15.300 -3.914 15.726 1.00 77.88 119 THR A CA 1
ATOM 941 C C . THR A 1 119 ? -14.861 -5.071 14.831 1.00 77.88 119 THR A C 1
ATOM 943 O O . THR A 1 119 ? -14.422 -6.108 15.325 1.00 77.88 119 THR A O 1
ATOM 946 N N . THR A 1 120 ? -14.965 -4.925 13.510 1.00 82.19 120 THR A N 1
ATOM 947 C CA . THR A 1 120 ? -14.628 -5.976 12.542 1.00 82.19 120 THR A CA 1
ATOM 948 C C . THR A 1 120 ? -14.038 -5.358 11.280 1.00 82.19 120 THR A C 1
ATOM 950 O O . THR A 1 120 ? -14.462 -4.287 10.841 1.00 82.19 120 THR A O 1
ATOM 953 N N . LEU A 1 121 ? -13.045 -6.028 10.691 1.00 84.56 121 LEU A N 1
ATOM 954 C CA . LEU A 1 121 ? -12.473 -5.622 9.412 1.00 84.56 121 LEU A CA 1
ATOM 955 C C . LEU A 1 121 ? -13.395 -6.051 8.272 1.00 84.56 121 LEU A C 1
ATOM 957 O O . LEU A 1 121 ? -13.749 -7.219 8.149 1.00 84.56 121 LEU A O 1
ATOM 961 N N . THR A 1 122 ? -13.769 -5.098 7.425 1.00 89.31 122 THR A N 1
ATOM 962 C CA . THR A 1 122 ? -14.559 -5.375 6.222 1.00 89.31 122 THR A CA 1
ATOM 963 C C . THR A 1 122 ? -13.638 -5.704 5.042 1.00 89.31 122 THR A C 1
ATOM 965 O O . THR A 1 122 ? -12.496 -5.230 5.013 1.00 89.31 122 THR A O 1
ATOM 968 N N . PRO A 1 123 ? -14.126 -6.407 4.003 1.00 89.94 123 PRO A N 1
ATOM 969 C CA . PRO A 1 123 ? -13.394 -6.559 2.742 1.00 89.94 123 PRO A CA 1
ATOM 970 C C . PRO A 1 123 ? -12.925 -5.216 2.160 1.00 89.94 123 PRO A C 1
ATOM 972 O O . PRO A 1 123 ? -11.841 -5.113 1.595 1.00 89.94 123 PRO A O 1
ATOM 975 N N . GLY A 1 124 ? -13.708 -4.150 2.363 1.00 91.50 124 GLY A N 1
ATOM 976 C CA . GLY A 1 124 ? -13.329 -2.791 1.975 1.00 91.50 124 GLY A CA 1
ATOM 977 C C . GLY A 1 124 ? -12.106 -2.260 2.729 1.00 91.50 124 GLY A C 1
ATOM 978 O O . GLY A 1 124 ? -11.257 -1.622 2.115 1.00 91.50 124 GLY A O 1
ATOM 979 N N . ALA A 1 125 ? -11.975 -2.544 4.027 1.00 90.81 125 ALA A N 1
ATOM 980 C CA . ALA A 1 125 ? -10.793 -2.157 4.798 1.00 90.81 125 ALA A CA 1
ATOM 981 C C . ALA A 1 125 ? -9.534 -2.879 4.288 1.00 90.81 125 ALA A C 1
ATOM 983 O O . ALA A 1 125 ? -8.490 -2.254 4.112 1.00 90.81 125 ALA A O 1
ATOM 984 N N . VAL A 1 126 ? -9.642 -4.171 3.972 1.00 92.12 126 VAL A N 1
ATOM 985 C CA . VAL A 1 126 ? -8.524 -4.950 3.414 1.00 92.12 126 VAL A CA 1
ATOM 986 C C . VAL A 1 126 ? -8.153 -4.453 2.010 1.00 92.12 126 VAL A C 1
ATOM 988 O O . VAL A 1 126 ? -6.982 -4.192 1.748 1.00 92.12 126 VAL A O 1
ATOM 991 N N . ALA A 1 127 ? -9.136 -4.212 1.134 1.00 93.94 127 ALA A N 1
ATOM 992 C CA . ALA A 1 127 ? -8.913 -3.616 -0.188 1.00 93.94 127 ALA A CA 1
ATOM 993 C C . ALA A 1 127 ? -8.230 -2.242 -0.106 1.00 93.94 127 ALA A C 1
ATOM 995 O O . ALA A 1 127 ? -7.357 -1.917 -0.916 1.00 93.94 127 ALA A O 1
ATOM 996 N N . TRP A 1 128 ? -8.602 -1.435 0.891 1.00 93.12 128 TRP A N 1
ATOM 997 C CA . TRP A 1 128 ? -7.950 -0.161 1.165 1.00 93.12 128 TRP A CA 1
ATOM 998 C C . TRP A 1 128 ? -6.488 -0.357 1.578 1.00 93.12 128 TRP A C 1
ATOM 1000 O O . TRP A 1 128 ? -5.619 0.291 1.002 1.00 93.12 128 TRP A O 1
ATOM 1010 N N . ALA A 1 129 ? -6.195 -1.293 2.486 1.00 93.94 129 ALA A N 1
ATOM 1011 C CA . ALA A 1 129 ? -4.825 -1.59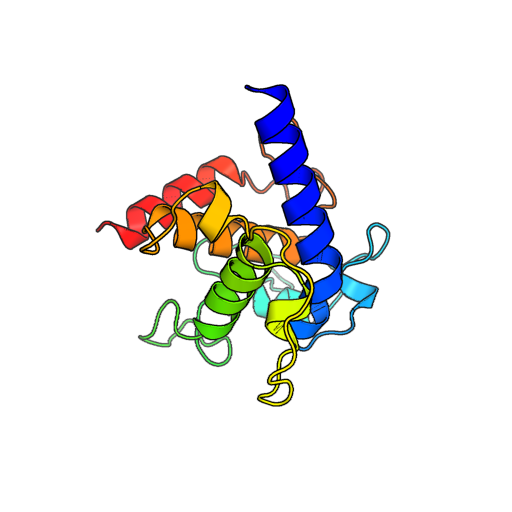0 2.908 1.00 93.94 129 ALA A CA 1
ATOM 1012 C C . ALA A 1 129 ? -3.939 -2.063 1.744 1.00 93.94 129 ALA A C 1
ATOM 1014 O O . ALA A 1 129 ? -2.800 -1.620 1.628 1.00 93.94 129 ALA A O 1
ATOM 1015 N N . ILE A 1 130 ? -4.473 -2.896 0.843 1.00 95.50 130 ILE A N 1
ATOM 1016 C CA . ILE A 1 130 ? -3.768 -3.331 -0.373 1.00 95.50 130 ILE A CA 1
ATOM 1017 C C . ILE A 1 130 ? -3.488 -2.140 -1.300 1.00 95.50 130 ILE A C 1
ATOM 1019 O O . ILE A 1 130 ? -2.392 -2.004 -1.839 1.00 95.50 130 ILE A O 1
ATOM 1023 N N . THR A 1 131 ? -4.467 -1.251 -1.475 1.00 94.56 131 THR A N 1
ATOM 1024 C CA . THR A 1 131 ? -4.317 -0.058 -2.325 1.00 94.56 131 THR A CA 1
ATOM 1025 C C . THR A 1 131 ? -3.276 0.906 -1.757 1.00 94.56 131 THR A C 1
ATOM 1027 O O . THR A 1 131 ? -2.471 1.460 -2.500 1.00 94.56 131 THR A O 1
ATOM 1030 N N . VAL A 1 132 ? -3.266 1.077 -0.434 1.00 93.06 132 VAL A N 1
ATOM 1031 C CA . VAL A 1 132 ? -2.262 1.855 0.296 1.00 93.06 132 VAL A CA 1
ATOM 1032 C C . VAL A 1 132 ? -0.879 1.228 0.152 1.00 93.06 132 VAL A C 1
ATOM 1034 O O . VAL A 1 132 ? 0.068 1.942 -0.154 1.00 93.06 132 VAL A O 1
ATOM 1037 N N . LEU A 1 133 ? -0.756 -0.092 0.308 1.00 95.12 133 LEU A N 1
ATOM 1038 C CA . LEU A 1 133 ? 0.503 -0.803 0.091 1.00 95.12 133 LEU A CA 1
ATOM 1039 C C . LEU A 1 133 ? 1.045 -0.557 -1.324 1.00 95.12 133 LEU A C 1
ATOM 1041 O O . LEU A 1 133 ? 2.208 -0.197 -1.477 1.00 95.12 133 LEU A O 1
ATOM 1045 N N . LEU A 1 134 ? 0.189 -0.681 -2.345 1.00 95.12 134 LEU A N 1
ATOM 1046 C CA . LEU A 1 134 ? 0.563 -0.395 -3.729 1.00 95.12 134 LEU A CA 1
ATOM 1047 C C . LEU A 1 134 ? 1.045 1.053 -3.896 1.00 95.12 134 LEU A C 1
ATOM 1049 O O . LEU A 1 134 ? 2.071 1.274 -4.527 1.00 95.12 134 LEU A O 1
ATOM 1053 N N . PHE A 1 135 ? 0.352 2.028 -3.303 1.00 92.44 135 PHE A N 1
ATOM 1054 C CA . PHE A 1 135 ? 0.762 3.436 -3.336 1.00 92.44 135 PHE A CA 1
ATOM 1055 C C . PHE A 1 135 ? 2.133 3.664 -2.682 1.00 92.44 135 PHE A C 1
ATOM 1057 O O . PHE A 1 135 ? 2.992 4.330 -3.256 1.00 92.44 135 PHE A 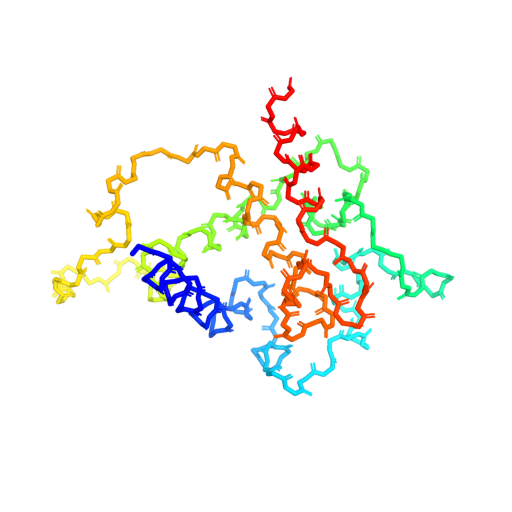O 1
ATOM 1064 N N . PHE A 1 136 ? 2.372 3.077 -1.509 1.00 92.38 136 PHE A N 1
ATOM 1065 C CA . PHE A 1 136 ? 3.641 3.226 -0.795 1.00 92.38 136 PHE A CA 1
ATOM 1066 C C . PHE A 1 136 ? 4.818 2.519 -1.473 1.00 92.38 136 PHE A C 1
ATOM 1068 O O . PHE A 1 136 ? 5.959 2.935 -1.289 1.00 92.38 136 PHE A O 1
ATOM 1075 N N . LEU A 1 137 ? 4.564 1.491 -2.275 1.00 93.19 137 LEU A N 1
ATOM 1076 C CA . LEU A 1 137 ? 5.591 0.879 -3.115 1.00 93.19 137 LEU A CA 1
ATOM 1077 C C . LEU A 1 137 ? 5.771 1.627 -4.445 1.00 93.19 137 LEU A C 1
ATOM 1079 O O . LEU A 1 137 ? 6.865 1.643 -4.998 1.00 93.19 137 LEU A O 1
ATOM 1083 N N . SER A 1 138 ? 4.720 2.261 -4.965 1.00 91.75 138 SER A N 1
ATOM 1084 C CA . SER A 1 138 ? 4.785 3.046 -6.201 1.00 91.75 138 SER A CA 1
ATOM 1085 C C . SER A 1 138 ? 5.711 4.268 -6.067 1.00 91.75 138 SER A C 1
ATOM 1087 O O . SER A 1 138 ? 5.934 4.753 -4.959 1.00 91.75 138 SER A O 1
ATOM 1089 N N . PRO A 1 139 ? 6.177 4.855 -7.181 1.00 90.00 139 PRO A N 1
ATOM 1090 C CA . PRO A 1 139 ? 6.918 6.116 -7.153 1.00 90.00 139 PRO A CA 1
ATOM 1091 C C . PRO A 1 139 ? 6.049 7.360 -6.875 1.00 90.00 139 PRO A C 1
ATOM 1093 O O . PRO A 1 139 ? 6.561 8.476 -6.920 1.00 90.00 139 PRO A O 1
ATOM 1096 N N . ASP A 1 140 ? 4.742 7.222 -6.624 1.00 88.19 140 ASP A N 1
ATOM 1097 C CA . ASP A 1 140 ? 3.858 8.378 -6.456 1.00 88.19 140 ASP A CA 1
ATOM 1098 C C . ASP A 1 140 ? 3.947 8.988 -5.053 1.00 88.19 140 ASP A C 1
ATOM 1100 O O . ASP A 1 140 ? 3.936 8.285 -4.042 1.00 88.19 140 ASP A O 1
ATOM 1104 N N . ILE A 1 141 ? 3.977 10.319 -4.994 1.00 80.56 141 ILE A N 1
ATOM 1105 C CA . ILE A 1 141 ? 4.011 11.103 -3.746 1.00 80.56 141 ILE A CA 1
ATOM 1106 C C . ILE A 1 141 ? 2.628 11.605 -3.320 1.00 80.56 141 ILE A C 1
ATOM 1108 O O . ILE A 1 141 ? 2.418 12.004 -2.178 1.00 80.56 141 ILE A O 1
ATOM 1112 N N . SER A 1 142 ? 1.663 11.608 -4.239 1.00 74.38 142 SER A N 1
ATOM 1113 C CA . SER A 1 142 ? 0.309 12.083 -3.984 1.00 74.38 142 SER A CA 1
ATOM 1114 C C . SER A 1 142 ? -0.701 11.401 -4.902 1.00 74.38 142 SER A C 1
ATOM 1116 O O . SER A 1 142 ? -0.369 10.875 -5.965 1.00 74.38 142 SER A O 1
ATOM 1118 N N . PHE A 1 143 ? -1.959 11.420 -4.468 1.00 68.31 143 PHE A N 1
ATOM 1119 C CA . PHE A 1 143 ? -3.101 11.097 -5.311 1.00 68.31 143 PHE A CA 1
ATOM 1120 C C . PHE A 1 143 ? -3.575 12.405 -5.950 1.00 68.31 143 PHE A C 1
ATOM 1122 O O . PHE A 1 143 ? -3.922 13.335 -5.218 1.00 68.31 143 PHE A O 1
ATOM 1129 N N . LEU A 1 144 ? -3.625 12.496 -7.281 1.00 61.12 144 LEU A N 1
ATOM 1130 C CA . LEU A 1 144 ? -4.345 13.596 -7.927 1.00 61.12 144 LEU A CA 1
ATOM 1131 C C . LEU A 1 144 ? -5.844 13.522 -7.577 1.00 61.12 144 LEU A C 1
ATOM 1133 O O . LEU A 1 144 ? -6.329 12.515 -7.054 1.00 61.12 144 LEU A O 1
ATOM 1137 N N . GLY A 1 145 ? -6.596 14.600 -7.828 1.00 61.31 145 GLY A N 1
ATOM 1138 C CA . GLY A 1 145 ? -8.024 14.689 -7.479 1.00 61.31 145 GLY A CA 1
ATOM 1139 C C . GLY A 1 145 ? -8.910 13.602 -8.111 1.00 61.31 145 GLY A C 1
ATOM 1140 O O . GLY A 1 145 ? -9.986 13.308 -7.594 1.00 61.31 145 GLY A O 1
ATOM 1141 N N . ASP A 1 146 ? -8.440 12.964 -9.183 1.00 73.25 146 ASP A N 1
ATOM 1142 C CA . ASP A 1 146 ? -9.054 11.812 -9.851 1.00 73.25 146 ASP A CA 1
ATOM 1143 C C . ASP A 1 146 ? -8.657 10.451 -9.237 1.00 73.25 146 ASP A C 1
ATOM 1145 O O . ASP A 1 146 ? -9.286 9.428 -9.517 1.00 73.25 146 ASP A O 1
ATOM 1149 N N . GLY A 1 147 ? -7.665 10.432 -8.345 1.00 77.44 147 GLY A N 1
ATOM 1150 C CA . GLY A 1 147 ? -7.118 9.233 -7.720 1.00 77.44 147 GLY A CA 1
ATOM 1151 C C . GLY A 1 147 ? -6.077 8.506 -8.570 1.00 77.44 147 GLY A C 1
ATOM 1152 O O . GLY A 1 147 ? -5.832 7.326 -8.307 1.00 77.44 147 GLY A O 1
ATOM 1153 N N . VAL A 1 148 ? -5.483 9.172 -9.566 1.00 87.56 148 VAL A N 1
ATOM 1154 C CA . VAL A 1 148 ? -4.433 8.610 -10.427 1.00 87.56 148 VAL A CA 1
ATOM 1155 C C . VAL A 1 148 ? -3.047 9.062 -9.957 1.00 87.56 148 VAL A C 1
ATOM 1157 O O . VAL A 1 148 ? -2.843 10.215 -9.572 1.00 87.56 148 VAL A O 1
ATOM 1160 N N . GLY A 1 149 ? -2.087 8.136 -9.967 1.00 86.38 149 GLY A N 1
ATOM 1161 C CA . GLY A 1 149 ? -0.681 8.418 -9.688 1.00 86.38 149 GLY A CA 1
ATOM 1162 C C . GLY A 1 149 ? -0.039 9.300 -10.759 1.00 86.38 149 GLY A C 1
ATOM 1163 O O . GLY A 1 149 ? -0.166 9.028 -11.955 1.00 86.38 149 GLY A O 1
ATOM 1164 N N . VAL A 1 150 ? 0.670 10.355 -10.346 1.00 86.38 150 VAL A N 1
ATOM 1165 C CA . VAL A 1 150 ? 1.330 11.294 -11.271 1.00 86.38 150 VAL A CA 1
ATOM 1166 C C . VAL A 1 150 ? 2.390 10.584 -12.113 1.00 86.38 150 VAL A C 1
ATOM 1168 O O . VAL A 1 150 ? 2.440 10.793 -13.330 1.00 86.38 150 VAL A O 1
ATOM 1171 N N . THR A 1 151 ? 3.195 9.731 -11.480 1.00 87.94 151 THR A N 1
ATOM 1172 C CA . THR A 1 151 ? 4.359 9.075 -12.084 1.00 87.94 151 THR A CA 1
ATOM 1173 C C . THR A 1 151 ? 3.993 7.687 -12.585 1.00 87.94 151 THR A C 1
ATOM 1175 O O . THR A 1 151 ? 4.246 7.360 -13.744 1.00 87.94 151 THR A O 1
ATOM 1178 N N . SER A 1 152 ? 3.345 6.879 -11.743 1.00 89.00 152 SER A N 1
ATOM 1179 C CA . SER A 1 152 ? 3.015 5.488 -12.075 1.00 89.00 152 SER A CA 1
ATOM 1180 C C . SER A 1 152 ? 1.853 5.352 -13.064 1.00 89.00 152 SER A C 1
ATOM 1182 O O . SER A 1 152 ? 1.710 4.308 -13.698 1.00 89.00 152 SER A O 1
ATOM 1184 N N . LYS A 1 153 ? 0.999 6.384 -13.166 1.00 91.00 153 LYS A N 1
ATOM 1185 C CA . LYS A 1 153 ? -0.294 6.362 -13.875 1.00 91.00 153 LYS A CA 1
ATOM 1186 C C . LYS A 1 153 ? -1.281 5.304 -13.363 1.00 91.00 153 LYS A C 1
ATOM 1188 O O . LYS A 1 153 ? -2.274 5.013 -14.025 1.00 91.00 153 LYS A O 1
ATOM 1193 N N . ILE A 1 154 ? -1.061 4.749 -12.170 1.00 91.19 154 ILE A N 1
ATOM 1194 C CA . ILE A 1 154 ? -1.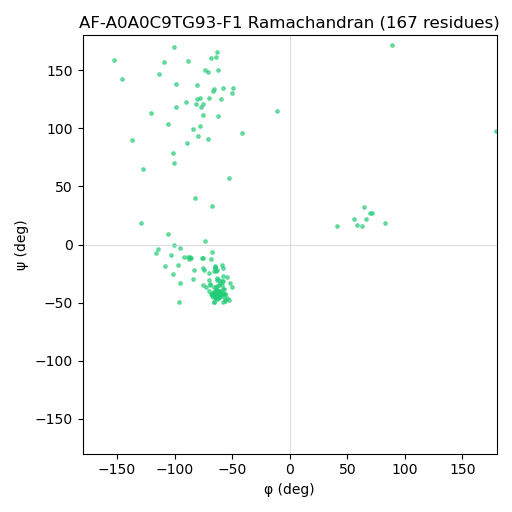985 3.798 -11.547 1.00 91.19 154 ILE A CA 1
ATOM 1195 C C . ILE A 1 154 ? -3.262 4.528 -11.121 1.00 91.19 154 ILE A C 1
ATOM 1197 O O . ILE A 1 154 ? -3.211 5.479 -10.343 1.00 91.19 154 ILE A O 1
ATOM 1201 N N . SER A 1 155 ? -4.423 4.039 -11.562 1.00 92.50 155 SER A N 1
ATOM 1202 C CA . SER A 1 155 ? -5.724 4.463 -11.030 1.00 92.50 155 SER A CA 1
ATOM 1203 C C . SER A 1 155 ? -6.009 3.754 -9.703 1.00 92.50 155 SER A C 1
ATOM 1205 O O . SER A 1 155 ? -6.545 2.644 -9.664 1.00 92.50 155 SER A O 1
ATOM 1207 N N . TYR A 1 156 ? -5.655 4.377 -8.576 1.00 91.69 156 TYR A N 1
ATOM 1208 C CA . TYR A 1 156 ? -5.840 3.785 -7.242 1.00 91.69 156 TYR A CA 1
ATOM 1209 C C . TYR A 1 156 ? -7.312 3.552 -6.900 1.00 91.69 156 TYR A C 1
ATOM 1211 O O . TYR A 1 156 ? -7.652 2.596 -6.200 1.00 91.69 156 TYR A O 1
ATOM 1219 N N . LYS A 1 157 ? -8.202 4.393 -7.434 1.00 90.62 157 LYS A N 1
ATOM 1220 C CA . LYS A 1 157 ? -9.653 4.226 -7.306 1.00 90.62 157 LYS A CA 1
ATOM 1221 C C . LYS A 1 157 ? -10.132 2.937 -7.977 1.00 90.62 157 LYS A C 1
ATOM 1223 O O . LYS A 1 157 ? -10.917 2.194 -7.385 1.00 90.62 157 LYS A O 1
ATOM 1228 N N . GLU A 1 158 ? -9.655 2.654 -9.187 1.00 92.69 158 GLU A N 1
ATOM 1229 C CA . GLU A 1 158 ? -9.985 1.414 -9.895 1.00 92.69 158 GLU A CA 1
ATOM 1230 C C . GLU A 1 158 ? -9.380 0.198 -9.203 1.00 92.69 158 GLU A C 1
ATOM 1232 O O . GLU A 1 158 ? -10.089 -0.787 -8.993 1.00 92.69 158 GLU A O 1
ATOM 1237 N N . ARG A 1 159 ? -8.116 0.291 -8.766 1.00 94.12 159 ARG A N 1
ATOM 1238 C CA . ARG A 1 159 ? -7.444 -0.770 -8.000 1.00 94.12 159 ARG A CA 1
ATOM 1239 C C . ARG A 1 159 ? -8.222 -1.140 -6.747 1.00 94.12 159 ARG A C 1
ATOM 1241 O O . ARG A 1 159 ? -8.524 -2.312 -6.546 1.00 94.12 159 ARG A O 1
ATOM 1248 N N . PHE A 1 160 ? -8.634 -0.152 -5.957 1.00 93.38 160 PHE A N 1
ATOM 1249 C CA . PHE A 1 160 ? -9.488 -0.379 -4.794 1.00 93.38 160 PHE A CA 1
ATOM 1250 C C . PHE A 1 160 ? -10.772 -1.137 -5.163 1.00 93.38 160 PHE A C 1
ATOM 1252 O O . PHE A 1 160 ? -11.140 -2.104 -4.495 1.00 93.38 160 PHE A O 1
ATOM 1259 N N . GLY A 1 161 ? -11.442 -0.728 -6.245 1.00 93.56 161 GLY A N 1
ATOM 1260 C CA . GLY A 1 161 ? -12.641 -1.399 -6.743 1.00 93.56 161 GLY A CA 1
ATOM 1261 C C . GLY A 1 161 ? -12.390 -2.852 -7.157 1.00 93.56 161 GLY A C 1
ATOM 1262 O O . GLY A 1 161 ? -13.206 -3.718 -6.845 1.00 93.56 161 GLY A O 1
ATOM 1263 N N . GLN A 1 162 ? -11.266 -3.127 -7.821 1.00 95.06 162 GLN A N 1
ATOM 1264 C CA . GLN A 1 162 ? -10.851 -4.472 -8.226 1.00 95.06 162 GLN A CA 1
ATOM 1265 C C . GLN A 1 162 ? -10.551 -5.357 -7.008 1.00 95.06 162 GLN A C 1
ATOM 1267 O O . GLN A 1 162 ? -11.122 -6.441 -6.899 1.00 95.06 162 GLN A O 1
ATOM 1272 N N . TYR A 1 163 ? -9.755 -4.878 -6.045 1.00 94.69 163 TYR A N 1
ATOM 1273 C CA . TYR A 1 163 ? -9.455 -5.624 -4.815 1.00 94.69 163 TYR A CA 1
ATOM 1274 C C . TYR A 1 163 ? -10.701 -5.902 -3.983 1.00 94.69 163 TYR A C 1
ATOM 1276 O O . TYR A 1 163 ? -10.880 -7.005 -3.476 1.00 94.69 163 TYR A O 1
ATOM 1284 N N . LYS A 1 164 ? -11.600 -4.921 -3.870 1.00 93.50 164 LYS A N 1
ATOM 1285 C CA . LYS A 1 164 ? -12.854 -5.106 -3.143 1.00 93.50 164 LYS A CA 1
ATOM 1286 C C . LYS A 1 164 ? -13.713 -6.205 -3.773 1.00 93.50 164 LYS A C 1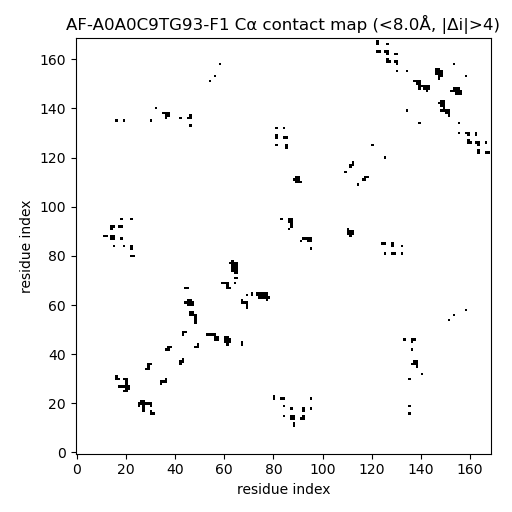
ATOM 1288 O O . LYS A 1 164 ? -14.306 -6.977 -3.032 1.00 93.50 164 LYS A O 1
ATOM 1293 N N . ARG A 1 165 ? -13.783 -6.288 -5.109 1.00 93.81 165 ARG A N 1
ATOM 1294 C CA . ARG A 1 165 ? -14.509 -7.371 -5.800 1.00 93.81 165 ARG A CA 1
ATOM 1295 C C . ARG A 1 165 ? -13.857 -8.728 -5.546 1.00 93.81 165 ARG A C 1
ATOM 1297 O O . ARG A 1 165 ? -14.572 -9.651 -5.188 1.00 93.81 165 ARG A O 1
ATOM 1304 N N . LEU A 1 166 ? -12.530 -8.812 -5.651 1.00 91.50 166 LEU A N 1
ATOM 1305 C CA . LEU A 1 166 ? -11.777 -10.048 -5.397 1.00 91.50 166 LEU A CA 1
ATOM 1306 C C . LEU A 1 166 ? -11.985 -10.610 -3.983 1.00 91.50 166 LEU A C 1
ATOM 1308 O O . LEU A 1 166 ? -11.926 -11.814 -3.804 1.00 91.50 166 LEU A O 1
ATOM 1312 N N . LEU A 1 167 ? -12.208 -9.751 -2.984 1.00 88.25 167 LEU A N 1
ATOM 1313 C CA . LEU A 1 167 ? -12.393 -10.163 -1.585 1.00 88.25 167 LEU A CA 1
ATOM 1314 C C . LEU A 1 167 ? -13.843 -10.508 -1.210 1.00 88.25 167 LEU A C 1
ATOM 1316 O O . LEU A 1 167 ? -14.080 -10.974 -0.099 1.00 88.25 167 LEU A O 1
ATOM 1320 N N . ILE A 1 168 ? -14.813 -10.174 -2.063 1.00 88.69 168 ILE A N 1
ATOM 1321 C CA . ILE A 1 168 ? -16.245 -10.438 -1.826 1.00 88.69 168 ILE A CA 1
ATOM 1322 C C . ILE A 1 168 ? -16.718 -11.670 -2.609 1.00 88.69 168 ILE A C 1
ATOM 1324 O O . ILE A 1 168 ? -17.713 -12.277 -2.220 1.00 88.69 168 ILE A O 1
ATOM 1328 N N . GLN A 1 169 ? -16.038 -11.986 -3.714 1.00 62.72 169 GLN A N 1
ATOM 1329 C CA . GLN A 1 169 ? -16.249 -13.206 -4.495 1.00 62.72 169 GLN A CA 1
ATOM 1330 C C . GLN A 1 169 ? -15.894 -14.453 -3.688 1.00 62.72 169 GLN A C 1
ATOM 1332 O O . GLN A 1 169 ? -16.636 -15.444 -3.854 1.00 62.72 169 GLN A O 1
#

Radius of gyration: 16.34 Å; Cα contacts (8 Å, |Δi|>4): 187; chains: 1; bounding box: 34×39×52 Å

Secondary structure (DSSP, 8-state):
-HHHHHHHHHHHHHHHHHHHHHHHTS-GGGGSTT---TT-HHHHHHHT--SS-TT---SS-GGGSGGG-TT-S-TTTTHHHHHHHHHHHHH-GGGGT--S---S----PPPHHHHHT--S--HHHHHHHHHHHHHHHSS-S-B-TTSBBTTT--BHHHHHHHHHHHTT-

Sequence (169 aa):
FNQASTSARATILNTLHDVMGKILGLPGEYFETEYSRESQPDIRAMLGITIEHPRTYPLLFPMLYPDLDVGSKKLFGNWQVLAKILKAALFGPTSIQATHQSGHLLTRRKTYTQIWGVTTLTPGAVAWAITVLLFFLSPDISFLGDGVGVTSKISYKERFGQYKRLLIQ

pLDDT: mean 82.58, std 15.27, range [35.19, 95.94]

Mean predicted aligned error: 7.14 Å

Foldseek 3Di:
DVVVVVVLVVVLLVLCLQCVCVLVVHPSQCSDLPHQLLPDPVLCLQQVADPVRSLDGDLQGLVQDVPSDPVDPRRNPVVSSLVLSLQCSFANNCSSVDDPDDPDDDPDDQTNCRVVVDDDDDLLSSLVSVLSVVCSSDRASDQDPQRAGPPSRDNSVVSSVVSSVVSVD

Solvent-accessible surface area (backbone atoms only — not comparable to full-atom values): 9738 Å² total; per-residue (Å²): 109,71,66,63,53,53,51,51,51,52,53,37,52,54,45,43,44,81,38,43,20,74,61,72,74,44,69,55,66,57,54,40,85,86,42,77,30,76,78,37,67,69,46,27,51,37,39,56,39,42,90,92,40,75,78,50,75,57,92,82,27,15,55,40,15,51,96,48,36,76,85,50,92,44,75,52,54,40,44,68,46,45,51,46,50,48,41,29,57,32,58,34,58,65,62,76,68,70,71,95,75,69,102,58,85,74,75,89,68,77,32,52,33,70,75,68,66,60,86,73,88,47,51,60,56,54,16,46,32,53,40,50,51,51,44,71,52,40,63,36,82,54,68,46,98,85,30,34,24,81,73,62,62,47,48,49,59,58,48,28,53,52,42,30,50,68,63,72,108

Organism: NCBI:txid664439